Protein AF-Q1MRQ3-F1 (afdb_monomer)

Organism: Lawsonia intracellularis (strain PHE/MN1-00) (NCBI:txid363253)

Sequence (122 aa):
MKIYALMICSLFFALCLLTTPVAIANNVQCDLTGRDWEKSSTNEKLSFLYGVSSVVVIEQEIAHKEGRKPSLFVQKWIKTFKDDTWMNIQHKIDKWYKEHPTQKNKDVLWVLWYEFMAPNTK

Solvent-accessible surface area (backbone atoms only — not comparable to full-atom values): 7202 Å² total; per-residue (Å²): 115,73,66,60,56,52,53,52,52,54,55,56,58,59,62,65,71,75,68,68,75,77,76,69,78,73,71,79,82,80,73,53,21,35,59,54,54,72,70,45,52,72,67,56,54,47,49,50,53,50,52,54,50,50,53,40,53,53,46,43,52,51,19,57,78,70,76,47,80,52,54,73,64,45,56,31,49,51,72,64,42,72,89,57,50,70,66,57,54,50,51,53,52,54,51,49,47,70,75,34,72,90,51,31,79,45,34,48,67,55,47,47,40,43,69,69,50,40,57,88,73,114

Mean predicted aligned error: 10.73 Å

Secondary structure (DSSP, 8-state):
-HHHHHHHHHHHHHHGGG--------------BHHHHHHS-HHHHHHHHHHHHHHHHHHHHHHHHTTSPPPHHHHHHHHHHTT--HHHHHHHHHHHHHH-GGGTTSBHHHHIIIIII-GGG-

Radius of gyration: 24.55 Å; Cα contacts (8 Å, |Δi|>4): 68; chains: 1; bounding box: 35×81×36 Å

pLDDT: mean 86.29, std 16.91, range [53.34, 98.5]

Foldseek 3Di:
DVVVVVVVVVVVVVVVVVPPPPPPPPPPCPFCFLVNLVVDDPVVQLVVVVVVVVVLVVQCVVCVVVVHDGDLVSVQCCVQPVPHDSVRLSVVLVVVCVVVVVRRRHGSVRCCPCVGRPVPPD

Nearest PDB structures (foldseek):
  4v6x-assembly1_Ch  TM=4.244E-01  e=7.697E+00  Homo sapiens

Structure (mmCIF, N/CA/C/O backbone):
data_AF-Q1MRQ3-F1
#
_entry.id   AF-Q1MRQ3-F1
#
loop_
_atom_site.group_PDB
_atom_site.id
_atom_site.type_symbol
_atom_site.label_atom_id
_atom_site.label_alt_id
_atom_site.label_comp_id
_atom_site.label_asym_id
_atom_site.label_entity_id
_atom_site.label_seq_id
_atom_site.pdbx_PDB_ins_code
_atom_site.Cartn_x
_atom_site.Cartn_y
_atom_site.Cartn_z
_atom_site.occupancy
_atom_site.B_iso_or_equiv
_atom_site.auth_seq_id
_atom_site.auth_comp_id
_atom_site.auth_asym_id
_atom_site.auth_atom_id
_atom_site.pdbx_PDB_model_num
ATOM 1 N N . MET A 1 1 ? 2.792 7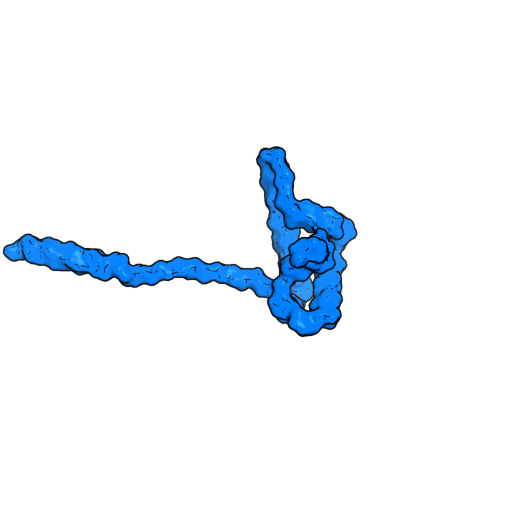1.574 -9.732 1.00 53.34 1 MET A N 1
ATOM 2 C CA . MET A 1 1 ? 3.860 70.549 -9.607 1.00 53.34 1 MET A CA 1
ATOM 3 C C . MET A 1 1 ? 3.520 69.386 -8.669 1.00 53.34 1 MET A C 1
ATOM 5 O O . MET A 1 1 ? 3.764 68.258 -9.065 1.00 53.34 1 MET A O 1
ATOM 9 N N . LYS A 1 2 ? 2.922 69.597 -7.482 1.00 53.75 2 LYS A N 1
ATOM 10 C CA . LYS A 1 2 ? 2.599 68.504 -6.530 1.00 53.75 2 LYS A CA 1
ATOM 11 C C . LYS A 1 2 ? 1.570 67.466 -7.030 1.00 53.75 2 LYS A C 1
ATOM 13 O O . LYS A 1 2 ? 1.690 66.296 -6.696 1.00 53.75 2 LYS A O 1
ATOM 18 N N . ILE A 1 3 ? 0.604 67.872 -7.859 1.00 57.66 3 ILE A N 1
ATOM 19 C CA . ILE A 1 3 ? -0.458 66.985 -8.384 1.00 57.66 3 ILE A CA 1
ATOM 20 C C . ILE A 1 3 ? 0.077 65.992 -9.431 1.00 57.66 3 ILE A C 1
ATOM 22 O O . ILE A 1 3 ? -0.292 64.823 -9.408 1.00 57.66 3 ILE A O 1
ATOM 26 N N . TYR A 1 4 ? 1.011 66.421 -10.286 1.00 55.78 4 TYR A N 1
ATOM 27 C CA . TYR A 1 4 ? 1.653 65.545 -11.274 1.00 55.78 4 TYR A CA 1
ATOM 28 C C . TYR A 1 4 ? 2.547 64.490 -10.611 1.00 55.78 4 TYR A C 1
ATOM 30 O O . TYR A 1 4 ? 2.554 63.343 -11.040 1.00 55.78 4 TYR A O 1
ATOM 38 N N . ALA A 1 5 ? 3.231 64.844 -9.518 1.00 58.22 5 ALA A N 1
ATOM 39 C CA . ALA A 1 5 ? 4.015 63.891 -8.732 1.00 58.22 5 ALA A CA 1
ATOM 40 C C . ALA A 1 5 ? 3.135 62.822 -8.052 1.00 58.22 5 ALA A C 1
ATOM 42 O O . ALA A 1 5 ? 3.508 61.652 -8.036 1.00 58.22 5 ALA A O 1
ATOM 43 N N . LEU A 1 6 ? 1.944 63.192 -7.553 1.00 55.78 6 LEU A N 1
ATOM 44 C CA . LEU A 1 6 ? 0.981 62.226 -7.006 1.00 55.78 6 LEU A CA 1
ATOM 45 C C . LEU A 1 6 ? 0.405 61.302 -8.092 1.00 55.78 6 LEU A C 1
ATOM 47 O O . LEU A 1 6 ? 0.360 60.094 -7.888 1.00 55.78 6 LEU A O 1
ATOM 51 N N . MET A 1 7 ? 0.022 61.845 -9.255 1.00 56.88 7 MET A N 1
ATOM 52 C CA . MET A 1 7 ? -0.515 61.046 -10.368 1.00 56.88 7 MET A CA 1
ATOM 53 C C . MET A 1 7 ? 0.504 60.054 -10.940 1.00 56.88 7 MET A C 1
ATOM 55 O O . MET A 1 7 ? 0.141 58.924 -11.256 1.00 56.88 7 MET A O 1
ATOM 59 N N . ILE A 1 8 ? 1.775 60.452 -11.050 1.00 60.09 8 ILE A N 1
ATOM 60 C CA . ILE A 1 8 ? 2.845 59.585 -11.565 1.00 60.09 8 ILE A CA 1
ATOM 61 C C . ILE A 1 8 ? 3.154 58.454 -10.572 1.00 60.09 8 ILE A C 1
ATOM 63 O O . ILE A 1 8 ? 3.314 57.311 -10.995 1.00 60.09 8 ILE A O 1
ATOM 67 N N . CYS A 1 9 ? 3.146 58.728 -9.260 1.00 56.56 9 CYS A N 1
ATOM 68 C CA . CYS A 1 9 ? 3.280 57.686 -8.236 1.00 56.56 9 CYS A CA 1
ATOM 69 C C . CYS A 1 9 ? 2.108 56.694 -8.251 1.00 56.56 9 CYS A C 1
ATOM 71 O O . CYS A 1 9 ? 2.331 55.492 -8.128 1.00 56.56 9 CYS A O 1
ATOM 73 N N . SER A 1 10 ? 0.871 57.165 -8.442 1.00 58.06 10 SER A N 1
ATOM 74 C CA . SER A 1 10 ? -0.309 56.294 -8.522 1.00 58.06 10 SER A CA 1
ATOM 75 C C . SER A 1 10 ? -0.329 55.427 -9.786 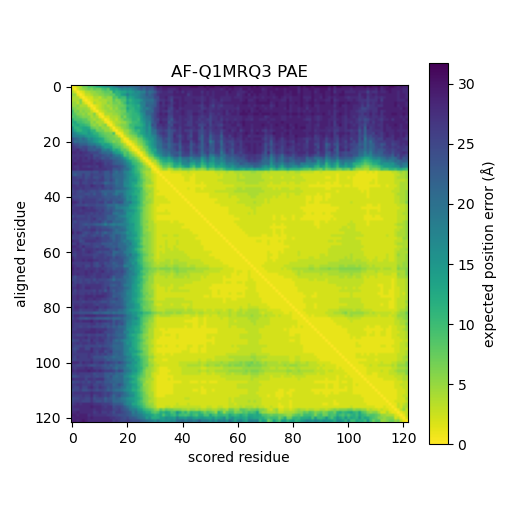1.00 58.06 10 SER A C 1
ATOM 77 O O . SER A 1 10 ? -0.732 54.268 -9.711 1.00 58.06 10 SER A O 1
ATOM 79 N N . LEU A 1 11 ? 0.155 55.939 -10.927 1.00 57.38 11 LEU A N 1
ATOM 80 C CA . LEU A 1 11 ? 0.298 55.140 -12.152 1.00 57.38 11 LEU A CA 1
ATOM 81 C C . LEU A 1 11 ? 1.407 54.082 -12.035 1.00 57.38 11 LEU A C 1
ATOM 83 O O . LEU A 1 11 ? 1.235 52.965 -12.519 1.00 57.38 11 LEU A O 1
ATOM 87 N N . PHE A 1 12 ? 2.518 54.402 -11.365 1.00 57.06 12 PHE A N 1
ATOM 88 C CA . PHE A 1 12 ? 3.600 53.441 -11.122 1.00 57.06 12 PHE A CA 1
ATOM 89 C C . PHE A 1 12 ? 3.186 52.322 -10.157 1.00 57.06 12 PHE A C 1
ATOM 91 O O . PHE A 1 12 ? 3.546 51.166 -10.365 1.00 57.06 12 PHE A O 1
ATOM 98 N N . PHE A 1 13 ? 2.388 52.639 -9.133 1.00 56.50 13 PHE A N 1
ATOM 99 C CA . PHE A 1 13 ? 1.906 51.640 -8.175 1.00 56.50 13 PHE A CA 1
ATOM 100 C C . PHE A 1 13 ? 0.893 50.665 -8.799 1.00 56.50 13 PHE A C 1
ATOM 102 O O . PHE A 1 13 ? 0.896 49.479 -8.475 1.00 56.50 13 PHE A O 1
ATOM 109 N N . ALA A 1 14 ? 0.066 51.140 -9.737 1.00 58.16 14 ALA A N 1
ATOM 110 C CA . ALA A 1 14 ? -0.901 50.308 -10.453 1.00 58.16 14 ALA A CA 1
ATOM 111 C C . ALA A 1 14 ? -0.241 49.332 -11.448 1.00 58.16 14 ALA A C 1
ATOM 113 O O . ALA A 1 14 ? -0.759 48.238 -11.667 1.00 58.16 14 ALA A O 1
ATOM 114 N N . LEU A 1 15 ? 0.919 49.687 -12.014 1.00 56.66 15 LEU A N 1
ATOM 115 C CA . LEU A 1 15 ? 1.626 48.844 -12.985 1.00 56.66 15 LEU A CA 1
ATOM 116 C C . LEU A 1 15 ? 2.388 47.673 -12.330 1.00 56.66 15 LEU A C 1
ATOM 118 O O . LEU A 1 15 ? 2.590 46.643 -12.968 1.00 56.66 15 LEU A O 1
ATOM 122 N N . CYS A 1 16 ? 2.747 47.786 -11.045 1.00 55.75 16 CYS A N 1
ATOM 123 C CA . CYS A 1 16 ? 3.391 46.705 -10.284 1.00 55.75 16 CYS A CA 1
ATOM 124 C C . CYS A 1 16 ? 2.431 45.588 -9.834 1.00 55.75 16 CYS A C 1
ATOM 126 O O . CYS A 1 16 ? 2.892 44.518 -9.446 1.00 55.75 16 CYS A O 1
ATOM 128 N N . LEU A 1 17 ? 1.111 45.801 -9.877 1.00 56.41 17 LEU A N 1
ATOM 129 C CA . LEU A 1 17 ? 0.121 44.793 -9.465 1.00 56.41 17 LEU A CA 1
ATOM 130 C C . LEU A 1 17 ? -0.260 43.809 -10.585 1.00 56.41 17 LEU A C 1
ATOM 132 O O . LEU A 1 17 ? -0.940 42.824 -10.314 1.00 56.41 17 LEU A O 1
ATOM 136 N N . LEU A 1 18 ? 0.177 44.046 -11.826 1.00 59.03 18 LEU A N 1
ATOM 137 C CA . LEU A 1 18 ? -0.156 43.206 -12.987 1.00 59.03 18 LEU A CA 1
ATOM 138 C C . LEU A 1 18 ? 0.903 42.143 -13.312 1.00 59.03 18 LEU A C 1
ATOM 140 O O . LEU A 1 18 ? 0.712 41.362 -14.241 1.00 59.03 18 LEU A O 1
ATOM 144 N N . THR A 1 19 ? 2.018 42.104 -12.579 1.00 60.56 19 THR A N 1
ATOM 145 C CA . THR A 1 19 ? 3.151 41.218 -12.885 1.00 60.56 19 THR A CA 1
ATOM 146 C C . THR A 1 19 ? 3.430 40.174 -11.816 1.00 60.56 19 THR A C 1
ATOM 148 O O . THR A 1 19 ? 4.448 39.496 -11.919 1.00 60.56 19 THR A O 1
ATOM 151 N N . THR A 1 20 ? 2.564 39.987 -10.812 1.00 61.75 20 THR A N 1
ATOM 152 C CA . THR A 1 20 ? 2.716 38.829 -9.927 1.00 61.75 20 THR A CA 1
ATOM 153 C C . THR A 1 20 ? 2.407 37.573 -10.743 1.00 61.75 20 THR A C 1
ATOM 155 O O . THR A 1 20 ? 1.254 37.372 -11.136 1.00 61.75 20 THR A O 1
ATOM 158 N N . PRO A 1 21 ? 3.394 36.705 -11.048 1.00 64.12 21 PRO A N 1
ATOM 159 C CA . PRO A 1 21 ? 3.047 35.383 -11.524 1.00 64.12 21 PRO A CA 1
ATOM 160 C C . PRO A 1 21 ? 2.191 34.765 -10.422 1.00 64.12 21 PRO A C 1
ATOM 162 O O . PRO A 1 21 ? 2.625 34.660 -9.272 1.00 64.12 21 PRO A O 1
ATOM 165 N N . VAL A 1 22 ? 0.953 34.396 -10.751 1.00 64.31 22 VAL A N 1
ATOM 166 C CA . VAL A 1 22 ? 0.208 33.457 -9.921 1.00 64.31 22 VAL A CA 1
ATOM 167 C C . VAL A 1 22 ? 1.124 32.250 -9.808 1.00 64.31 22 VAL A C 1
ATOM 169 O O . VAL A 1 22 ? 1.408 31.593 -10.809 1.00 64.31 22 VAL A O 1
ATOM 172 N N . ALA A 1 23 ? 1.649 32.004 -8.610 1.00 61.81 23 ALA A N 1
ATOM 173 C CA . ALA A 1 23 ? 2.259 30.730 -8.305 1.00 61.81 23 ALA A CA 1
ATOM 174 C C . ALA A 1 23 ? 1.134 29.706 -8.455 1.00 61.81 23 ALA A C 1
ATOM 176 O O . ALA A 1 23 ? 0.324 29.513 -7.550 1.00 61.81 23 ALA A O 1
ATOM 177 N N . ILE A 1 24 ? 1.022 29.118 -9.648 1.00 60.09 24 ILE A N 1
ATOM 178 C CA . ILE A 1 24 ? 0.253 27.902 -9.836 1.00 60.09 24 ILE A CA 1
ATOM 179 C C . ILE A 1 24 ? 0.897 26.945 -8.849 1.00 60.09 24 ILE A C 1
ATOM 181 O O . ILE A 1 24 ? 2.100 26.693 -8.934 1.00 60.09 24 ILE A O 1
ATOM 185 N N . ALA A 1 25 ? 0.132 26.504 -7.852 1.00 56.53 25 ALA A N 1
ATOM 186 C CA . ALA A 1 25 ? 0.560 25.413 -7.007 1.00 56.53 25 ALA A CA 1
ATOM 187 C C . ALA A 1 25 ? 0.869 24.257 -7.960 1.00 56.53 25 ALA A C 1
ATOM 189 O O . ALA A 1 25 ? -0.038 23.617 -8.488 1.00 56.53 25 ALA A O 1
ATOM 190 N N . ASN A 1 26 ? 2.152 24.048 -8.259 1.00 54.69 26 ASN A N 1
ATOM 191 C CA . ASN A 1 26 ? 2.600 22.816 -8.865 1.00 54.69 26 ASN A CA 1
ATOM 192 C C . ASN A 1 26 ? 2.222 21.777 -7.823 1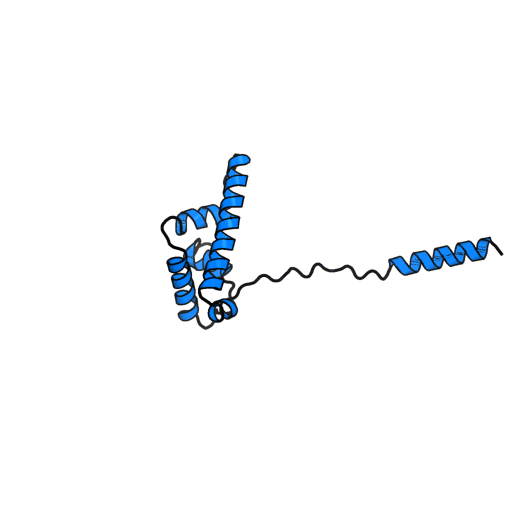.00 54.69 26 ASN A C 1
ATOM 194 O O . ASN A 1 26 ? 2.854 21.718 -6.766 1.00 54.69 26 ASN A O 1
ATOM 198 N N . ASN A 1 27 ? 1.122 21.057 -8.055 1.00 57.03 27 ASN A N 1
ATOM 199 C CA . ASN A 1 27 ? 0.763 19.923 -7.223 1.00 57.03 27 ASN A CA 1
ATOM 200 C C . ASN A 1 27 ? 2.045 19.106 -7.092 1.00 57.03 27 ASN A C 1
ATOM 202 O O . ASN A 1 27 ? 2.646 18.763 -8.112 1.00 57.03 27 ASN A O 1
ATOM 206 N N . VAL A 1 28 ? 2.521 18.889 -5.864 1.00 54.22 28 VAL A N 1
ATOM 207 C CA . VAL A 1 28 ? 3.645 17.981 -5.655 1.00 54.22 28 VAL A CA 1
ATOM 208 C C . VAL A 1 28 ? 3.160 16.654 -6.205 1.00 54.22 28 VAL A C 1
ATOM 210 O O . VAL A 1 28 ? 2.269 16.037 -5.624 1.00 54.22 28 VAL A O 1
ATOM 213 N N . GLN A 1 29 ? 3.663 16.283 -7.378 1.00 55.38 29 GLN A N 1
ATOM 214 C CA . GLN A 1 29 ? 3.287 15.043 -8.018 1.00 55.38 29 GLN A CA 1
ATOM 215 C C . GLN A 1 29 ? 3.940 13.936 -7.194 1.00 55.38 29 GLN A C 1
ATOM 217 O O . GLN A 1 29 ? 5.118 13.630 -7.349 1.00 55.38 29 GLN A O 1
ATOM 222 N N . CYS A 1 30 ? 3.192 13.440 -6.212 1.00 61.88 30 CYS A N 1
ATOM 223 C CA . CYS A 1 30 ? 3.621 12.431 -5.250 1.00 61.88 30 CYS A CA 1
ATOM 224 C C . CYS A 1 30 ? 3.254 11.032 -5.769 1.00 61.88 30 CYS A C 1
ATOM 226 O O . CYS A 1 30 ? 2.777 10.175 -5.025 1.00 61.88 30 CYS A O 1
ATOM 228 N N . ASP A 1 31 ? 3.420 10.825 -7.073 1.00 81.81 31 ASP A N 1
ATOM 229 C CA . ASP A 1 31 ? 3.067 9.576 -7.730 1.00 81.81 31 ASP A CA 1
ATOM 230 C C . ASP A 1 31 ? 4.255 8.624 -7.579 1.00 81.81 31 ASP A C 1
ATOM 232 O O . ASP A 1 31 ? 5.234 8.687 -8.320 1.00 81.81 31 ASP A O 1
ATOM 236 N N . LEU A 1 32 ? 4.203 7.758 -6.564 1.00 93.38 32 LEU A N 1
ATOM 237 C CA . LEU A 1 32 ? 5.153 6.656 -6.440 1.00 93.38 32 LEU A CA 1
ATOM 238 C C . LEU A 1 32 ? 4.773 5.591 -7.469 1.00 93.38 32 LEU A C 1
ATOM 240 O O . LEU A 1 32 ? 3.838 4.825 -7.233 1.00 93.38 32 LEU A O 1
ATOM 244 N N . THR A 1 33 ? 5.465 5.539 -8.608 1.00 96.44 33 THR A N 1
ATOM 245 C CA . THR A 1 33 ? 5.173 4.554 -9.660 1.00 96.44 33 THR A CA 1
ATOM 246 C C . THR A 1 33 ? 5.844 3.209 -9.384 1.00 96.44 33 THR A C 1
ATOM 248 O O . THR A 1 33 ? 6.746 3.088 -8.554 1.00 96.44 33 THR A O 1
ATOM 251 N N . GLY A 1 34 ? 5.476 2.182 -10.151 1.00 96.94 34 GLY A N 1
ATOM 252 C CA . GLY A 1 34 ? 6.188 0.903 -10.159 1.00 96.94 34 GLY A CA 1
ATOM 253 C C . GLY A 1 34 ? 7.671 1.003 -10.520 1.00 96.94 34 GLY A C 1
ATOM 254 O O . GLY A 1 34 ? 8.473 0.214 -10.028 1.00 96.94 34 GLY A O 1
ATOM 255 N N . ARG A 1 35 ? 8.069 1.974 -11.355 1.00 96.06 35 ARG A N 1
ATOM 256 C CA . ARG A 1 35 ? 9.491 2.191 -11.685 1.00 96.06 35 ARG A CA 1
ATOM 257 C C . ARG A 1 35 ? 10.277 2.683 -10.481 1.00 96.06 35 ARG A C 1
ATOM 259 O O . ARG A 1 35 ? 11.424 2.280 -10.306 1.00 96.06 35 ARG A O 1
ATOM 266 N N . ASP A 1 36 ? 9.674 3.569 -9.699 1.00 96.25 36 ASP A N 1
ATOM 267 C CA . ASP A 1 36 ? 10.282 4.114 -8.489 1.00 96.25 36 ASP A CA 1
ATOM 268 C C . ASP A 1 36 ? 10.324 3.032 -7.418 1.00 96.25 36 ASP A C 1
ATOM 270 O O . ASP A 1 36 ? 11.381 2.767 -6.854 1.00 96.25 36 ASP A O 1
ATOM 274 N N . TRP A 1 37 ? 9.218 2.300 -7.265 1.00 97.50 37 TRP A N 1
ATOM 275 C CA . TRP A 1 37 ? 9.111 1.145 -6.384 1.00 97.50 37 TRP A CA 1
ATOM 276 C C . TRP A 1 37 ? 10.196 0.095 -6.646 1.00 97.50 37 TRP A C 1
ATOM 278 O O . TRP A 1 37 ? 10.839 -0.367 -5.711 1.00 97.50 37 TRP A O 1
ATOM 288 N N . GLU A 1 38 ? 10.451 -0.281 -7.902 1.00 96.44 38 GLU A N 1
ATOM 289 C CA . GLU A 1 38 ? 11.507 -1.249 -8.238 1.00 96.44 38 GLU A CA 1
ATOM 290 C C . GLU A 1 38 ? 12.919 -0.760 -7.891 1.00 96.44 38 GLU A C 1
ATOM 292 O O . GLU A 1 38 ? 13.788 -1.581 -7.599 1.00 96.44 38 GLU A O 1
ATOM 297 N N . LYS A 1 39 ? 13.150 0.556 -7.917 1.00 97.19 39 LYS A N 1
ATOM 298 C CA . LYS A 1 39 ? 14.433 1.169 -7.545 1.00 97.19 39 LYS A CA 1
ATOM 299 C C . LYS A 1 39 ? 14.568 1.390 -6.039 1.00 97.19 39 LYS A C 1
ATOM 301 O O . LYS A 1 39 ? 15.689 1.530 -5.560 1.00 97.19 39 LYS A O 1
ATOM 306 N N . SER A 1 40 ? 13.456 1.433 -5.308 1.00 97.94 40 SER A N 1
ATOM 307 C CA . SER A 1 40 ? 13.443 1.609 -3.860 1.00 97.94 40 SER A CA 1
ATOM 308 C C . SER A 1 40 ? 13.988 0.385 -3.125 1.00 97.94 40 SER A C 1
ATOM 310 O O . SER A 1 40 ? 13.674 -0.768 -3.434 1.00 97.94 40 SER A O 1
ATOM 312 N N . SER A 1 41 ? 14.748 0.650 -2.072 1.00 98.44 41 SER A N 1
ATOM 313 C CA . SER A 1 41 ? 15.125 -0.325 -1.057 1.00 98.44 41 SER A CA 1
ATOM 314 C C . SER A 1 41 ? 13.903 -0.861 -0.303 1.00 98.44 41 SER A C 1
ATOM 316 O O . SER A 1 41 ? 12.835 -0.244 -0.258 1.00 98.44 41 SER A O 1
ATOM 318 N N . THR A 1 42 ? 14.070 -2.000 0.370 1.00 98.12 42 THR A N 1
ATOM 319 C CA . THR A 1 42 ? 13.026 -2.565 1.237 1.00 98.12 42 THR A CA 1
ATOM 320 C C . THR A 1 42 ? 12.572 -1.566 2.303 1.00 98.12 42 THR A C 1
ATOM 322 O O . THR A 1 42 ? 11.374 -1.415 2.523 1.00 98.12 42 THR A O 1
ATOM 325 N N . ASN A 1 43 ? 13.497 -0.832 2.927 1.00 98.12 43 ASN A N 1
ATOM 326 C CA . ASN A 1 43 ? 13.152 0.136 3.971 1.00 98.12 43 ASN A CA 1
ATOM 327 C C . ASN A 1 43 ? 12.322 1.308 3.434 1.00 98.12 43 ASN A C 1
ATOM 329 O O . ASN A 1 43 ? 11.389 1.740 4.106 1.00 98.12 43 ASN A O 1
ATOM 333 N N . GLU A 1 44 ? 12.607 1.799 2.228 1.00 98.19 44 GLU A N 1
ATOM 334 C CA . GLU A 1 44 ? 11.814 2.861 1.589 1.00 98.19 44 GLU A CA 1
ATOM 335 C C . GLU A 1 44 ? 10.395 2.376 1.262 1.00 98.19 44 GLU A C 1
ATOM 337 O O . GLU A 1 44 ? 9.420 3.053 1.592 1.00 98.19 44 GLU A O 1
ATOM 342 N N . LYS A 1 45 ? 10.261 1.158 0.720 1.00 98.25 45 LYS A N 1
ATOM 343 C CA . LYS A 1 45 ? 8.956 0.524 0.457 1.00 98.25 45 LYS A CA 1
ATOM 344 C C . LYS A 1 45 ? 8.130 0.352 1.733 1.00 98.25 45 LYS A C 1
ATOM 346 O O . LYS A 1 45 ? 6.943 0.672 1.760 1.00 98.25 45 LYS A O 1
ATOM 351 N N . LEU A 1 46 ? 8.754 -0.138 2.805 1.00 98.25 46 LEU A N 1
ATOM 352 C CA . LEU A 1 46 ? 8.096 -0.303 4.102 1.00 98.25 46 LEU A CA 1
ATOM 353 C C . LEU A 1 46 ? 7.725 1.048 4.726 1.00 98.25 46 LEU A C 1
ATOM 355 O O . LEU A 1 46 ? 6.647 1.171 5.302 1.00 98.25 46 LEU A O 1
ATOM 359 N N . SER A 1 47 ? 8.570 2.069 4.569 1.00 97.56 47 SER A N 1
ATOM 360 C CA . SER A 1 47 ? 8.292 3.428 5.055 1.00 97.56 47 SER A CA 1
ATOM 361 C C . SER A 1 47 ? 7.088 4.043 4.349 1.00 97.56 47 SER A C 1
ATOM 363 O O . SER A 1 47 ? 6.238 4.648 4.999 1.00 97.56 47 SER A O 1
ATOM 365 N N . PHE A 1 48 ? 6.961 3.830 3.037 1.00 96.62 48 PHE A N 1
ATOM 366 C CA . PHE A 1 48 ? 5.770 4.217 2.289 1.00 96.62 48 PHE A CA 1
ATOM 367 C C . PHE A 1 48 ? 4.507 3.541 2.845 1.00 96.62 48 PHE A C 1
ATOM 369 O O . PHE A 1 48 ? 3.536 4.226 3.161 1.00 96.62 48 PHE A O 1
ATOM 376 N N . LEU A 1 49 ? 4.527 2.215 3.041 1.00 97.31 49 LEU A N 1
ATOM 377 C CA . LEU A 1 49 ? 3.384 1.476 3.598 1.00 97.31 49 LEU A CA 1
ATOM 378 C C . LEU A 1 49 ? 3.022 1.944 5.014 1.00 97.31 49 LEU A C 1
ATOM 380 O O . LEU A 1 49 ? 1.842 2.093 5.334 1.00 97.31 49 LEU A O 1
ATOM 384 N N . TYR A 1 50 ? 4.026 2.232 5.841 1.00 96.31 50 TYR A N 1
ATOM 385 C CA . TYR A 1 50 ? 3.830 2.799 7.171 1.00 96.31 50 TYR A CA 1
ATOM 386 C C . TYR A 1 50 ? 3.200 4.200 7.113 1.00 96.31 50 TYR A C 1
ATOM 388 O O . TYR A 1 50 ? 2.282 4.502 7.879 1.00 96.31 50 TYR A O 1
ATOM 396 N N . GLY A 1 51 ? 3.634 5.042 6.172 1.00 95.62 51 GLY A N 1
ATOM 397 C CA . GLY A 1 51 ? 3.029 6.348 5.908 1.00 95.62 51 GLY A CA 1
ATOM 398 C C . GLY A 1 51 ? 1.553 6.236 5.523 1.00 95.62 51 GLY A C 1
ATOM 399 O O . GLY A 1 51 ? 0.711 6.897 6.132 1.00 95.62 51 GLY A O 1
ATOM 400 N N . VAL A 1 52 ? 1.214 5.334 4.592 1.00 95.25 52 VAL A N 1
ATOM 401 C CA . VAL A 1 52 ? -0.185 5.071 4.2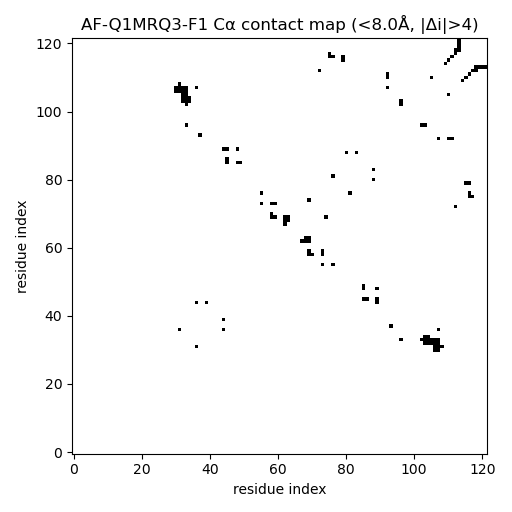08 1.00 95.25 52 VAL A CA 1
ATOM 402 C C . VAL A 1 52 ? -0.998 4.592 5.413 1.00 95.25 52 VAL A C 1
ATOM 404 O O . VAL A 1 52 ? -2.079 5.120 5.675 1.00 95.25 52 VAL A O 1
ATOM 407 N N . SER A 1 53 ? -0.462 3.657 6.203 1.00 95.56 53 SER A N 1
ATOM 408 C CA . SER A 1 53 ? -1.127 3.176 7.419 1.00 95.56 53 SER A CA 1
ATOM 409 C C . SER A 1 53 ? -1.355 4.285 8.446 1.00 95.56 53 SER A C 1
ATOM 411 O O . SER A 1 53 ? -2.376 4.286 9.130 1.00 95.56 53 SER A O 1
ATOM 413 N N . SER A 1 54 ? -0.424 5.232 8.567 1.00 96.94 54 SER A N 1
ATOM 41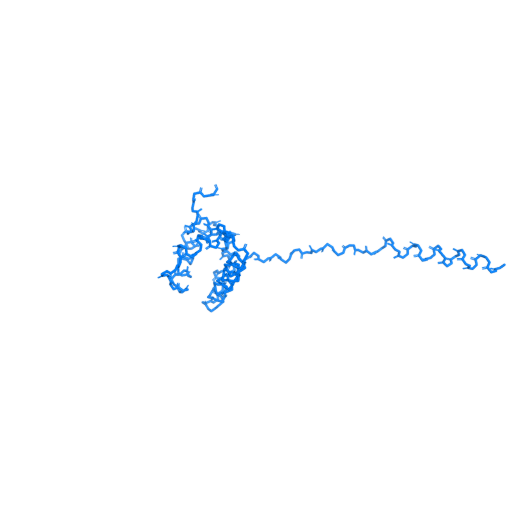4 C CA . SER A 1 54 ? -0.550 6.347 9.508 1.00 96.94 54 SER A CA 1
ATOM 415 C C . SER A 1 54 ? -1.731 7.246 9.134 1.00 96.94 54 SER A C 1
ATOM 417 O O . SER A 1 54 ? -2.528 7.608 9.997 1.00 96.94 54 SER A O 1
ATOM 419 N N . VAL A 1 55 ? -1.904 7.539 7.839 1.00 96.25 55 VAL A N 1
ATOM 420 C CA . VAL A 1 55 ? -3.062 8.297 7.332 1.00 96.25 55 VAL A CA 1
ATOM 421 C C . VAL A 1 55 ? -4.366 7.534 7.568 1.00 96.25 55 VAL A C 1
ATOM 423 O O . VAL A 1 55 ? -5.348 8.134 8.000 1.00 96.25 55 VAL A O 1
ATOM 426 N N . VAL A 1 56 ? -4.371 6.214 7.354 1.00 97.19 56 VAL A N 1
ATOM 427 C CA . VAL A 1 56 ? -5.544 5.360 7.611 1.00 97.19 56 VAL A CA 1
ATOM 428 C 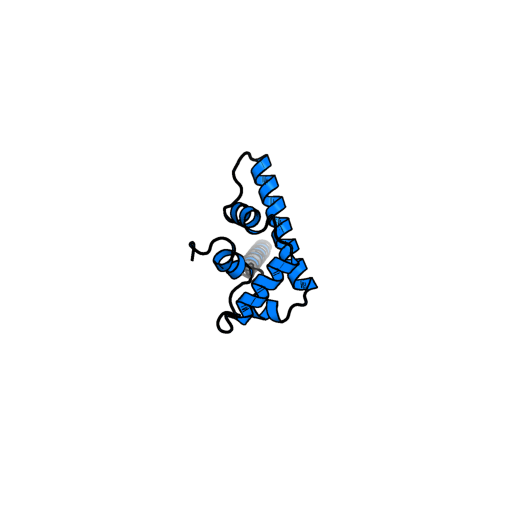C . VAL A 1 56 ? -5.997 5.451 9.068 1.00 97.19 56 VAL A C 1
ATOM 430 O O . VAL A 1 56 ? -7.184 5.645 9.324 1.00 97.19 56 VAL A O 1
ATOM 433 N N . VAL A 1 57 ? -5.063 5.345 10.019 1.00 97.38 57 VAL A N 1
ATOM 434 C CA . VAL A 1 57 ? -5.372 5.440 11.454 1.00 97.38 57 VAL A CA 1
ATOM 435 C C . VAL A 1 57 ? -5.899 6.830 11.806 1.00 97.38 57 VAL A C 1
ATOM 437 O O . VAL A 1 57 ? -6.921 6.940 12.479 1.00 97.38 57 VAL A O 1
ATOM 440 N N . ILE A 1 58 ? -5.256 7.894 11.312 1.00 98.38 58 ILE A N 1
ATOM 441 C CA . ILE A 1 58 ? -5.709 9.274 11.542 1.00 98.38 58 ILE A CA 1
ATOM 442 C C . ILE A 1 58 ? -7.144 9.462 11.040 1.00 98.38 58 ILE A C 1
ATOM 444 O O . ILE A 1 58 ? -7.993 9.976 11.766 1.00 98.38 58 ILE A O 1
ATOM 448 N N . GLU A 1 59 ? -7.435 9.033 9.812 1.00 98.25 59 GLU A N 1
ATOM 449 C CA . GLU A 1 59 ? -8.764 9.198 9.228 1.00 98.25 59 GLU A CA 1
ATOM 450 C C . GLU A 1 59 ? -9.822 8.364 9.969 1.00 98.25 59 GLU A C 1
ATOM 452 O O . GLU A 1 59 ? -10.942 8.835 10.185 1.00 98.25 59 GLU A O 1
ATOM 457 N N . GLN A 1 60 ? -9.468 7.152 10.410 1.00 98.00 60 GLN A N 1
ATOM 458 C CA . GLN A 1 60 ? -10.353 6.318 11.216 1.00 98.00 60 GLN A CA 1
ATOM 459 C C . GLN A 1 60 ? -10.710 6.984 12.549 1.00 98.00 60 GLN A C 1
ATOM 461 O O . GLN A 1 60 ? -11.886 7.011 12.917 1.00 98.00 60 GLN A O 1
ATOM 466 N N . GLU A 1 61 ? -9.728 7.560 13.243 1.00 98.25 61 GLU A N 1
ATOM 467 C CA . GLU A 1 61 ? -9.954 8.271 14.503 1.00 98.25 61 GLU A CA 1
ATOM 468 C C . GLU A 1 61 ? -10.798 9.536 14.315 1.00 98.25 61 GLU A C 1
ATOM 470 O O . GLU A 1 61 ? -11.677 9.823 15.130 1.00 98.25 61 GLU A O 1
ATOM 475 N N . ILE A 1 62 ? -10.587 10.281 13.224 1.00 98.50 62 ILE A N 1
ATOM 476 C CA . ILE A 1 62 ? -11.434 11.431 12.877 1.00 98.50 62 ILE A CA 1
ATOM 477 C C . ILE A 1 62 ? -12.878 10.971 12.646 1.00 98.50 62 ILE A C 1
ATOM 479 O O . ILE A 1 62 ? -13.800 11.526 13.239 1.00 98.50 62 ILE A O 1
ATOM 483 N N . ALA A 1 63 ? -13.086 9.932 11.832 1.00 98.31 63 ALA A N 1
ATOM 484 C CA . ALA A 1 63 ? -14.422 9.417 11.541 1.00 98.31 63 ALA A CA 1
ATOM 485 C C . ALA A 1 63 ? -15.145 8.930 12.807 1.00 98.31 63 ALA A C 1
ATOM 487 O O . ALA A 1 63 ? -16.329 9.217 12.988 1.00 98.31 63 ALA A O 1
ATOM 488 N N . HIS A 1 64 ? -14.419 8.252 13.702 1.00 98.00 64 HIS A N 1
ATOM 489 C CA . HIS A 1 64 ? -14.933 7.811 14.995 1.00 98.00 64 HIS A CA 1
ATOM 490 C C . HIS A 1 64 ? -15.378 8.993 15.869 1.00 98.00 64 HIS A C 1
ATOM 492 O O . HIS A 1 64 ? -16.507 8.990 16.359 1.00 98.00 64 HIS A O 1
ATOM 498 N N . LYS A 1 65 ? -14.544 10.035 16.005 1.00 98.38 65 LYS A N 1
ATOM 499 C CA . LYS A 1 65 ? -14.880 11.255 16.765 1.00 98.38 65 LYS A CA 1
ATOM 500 C C . LYS A 1 65 ? -16.091 11.997 16.204 1.00 98.38 65 LYS A C 1
ATOM 502 O O . LYS A 1 65 ? -16.871 12.559 16.964 1.00 98.38 65 LYS A O 1
ATOM 507 N N . GLU A 1 66 ? -16.248 11.994 14.886 1.00 98.25 66 GLU A N 1
ATOM 508 C CA . GLU A 1 66 ? -17.360 12.645 14.187 1.00 98.25 66 GLU A CA 1
ATOM 509 C C . GLU A 1 66 ? -18.630 11.777 14.125 1.00 98.25 66 GLU A C 1
ATOM 511 O O . GLU A 1 66 ? -19.644 12.211 13.581 1.00 98.25 66 GLU A O 1
ATOM 516 N N . GLY A 1 67 ? -18.603 10.547 14.653 1.00 97.94 67 GLY A N 1
ATOM 517 C CA . GLY A 1 67 ? -19.753 9.638 14.630 1.00 97.94 67 GLY A CA 1
ATOM 518 C C . GLY A 1 67 ? -20.154 9.177 13.224 1.00 97.94 67 GLY A C 1
ATOM 519 O O . GLY A 1 67 ? -21.303 8.794 13.002 1.00 97.94 67 GLY A O 1
ATOM 520 N N . ARG A 1 68 ? -19.226 9.207 12.258 1.00 98.00 68 ARG A N 1
ATOM 521 C CA . ARG A 1 68 ? -19.460 8.783 10.869 1.00 98.00 68 ARG A CA 1
ATOM 522 C C . ARG A 1 68 ? -18.618 7.570 10.492 1.00 98.00 68 ARG A C 1
ATOM 524 O O . ARG A 1 68 ? -17.675 7.184 11.174 1.00 98.00 68 ARG A O 1
ATOM 531 N N . LYS A 1 69 ? -18.942 6.969 9.347 1.00 97.25 69 LYS A N 1
ATOM 532 C CA . LYS A 1 69 ? -18.105 5.915 8.763 1.00 97.25 69 LYS A CA 1
ATOM 533 C C . LYS A 1 69 ? -16.833 6.527 8.148 1.00 97.25 69 LYS A C 1
ATOM 535 O O . LYS A 1 69 ? -16.916 7.613 7.562 1.00 97.25 69 LYS A O 1
ATOM 540 N N . PRO A 1 70 ? -15.678 5.845 8.246 1.00 97.62 70 PRO A N 1
ATOM 541 C CA . PRO A 1 70 ? -14.474 6.265 7.537 1.00 97.62 70 PRO A CA 1
ATOM 542 C C . PRO A 1 70 ? -14.635 6.061 6.024 1.00 97.62 70 PRO A C 1
ATOM 544 O O . PRO A 1 70 ? -15.583 5.407 5.573 1.00 97.62 70 PRO A O 1
ATOM 547 N N . SER A 1 71 ? -13.725 6.617 5.227 1.00 96.81 71 SER A N 1
ATOM 548 C CA . SER A 1 71 ? -13.736 6.493 3.770 1.00 96.81 71 SER A CA 1
ATOM 549 C C . SER A 1 71 ? -13.740 5.033 3.321 1.00 96.81 71 SER A C 1
ATOM 551 O O . SER A 1 71 ? -13.335 4.115 4.044 1.00 96.81 71 SER A O 1
ATOM 553 N N . LEU A 1 72 ? -14.196 4.794 2.087 1.00 95.75 72 LEU A N 1
ATOM 554 C CA . LEU A 1 72 ? -14.154 3.450 1.514 1.00 95.75 72 LEU A CA 1
ATOM 555 C C . LEU A 1 72 ? -12.713 2.922 1.446 1.00 95.75 72 LEU A C 1
ATOM 557 O O . LEU A 1 72 ? -12.505 1.727 1.642 1.00 95.75 72 LEU A O 1
ATOM 561 N N . PHE A 1 73 ? -11.735 3.809 1.238 1.00 95.12 73 PHE A N 1
ATOM 562 C CA . PHE A 1 73 ? -10.317 3.468 1.278 1.00 95.12 73 PHE A CA 1
ATOM 563 C C . PHE A 1 73 ? -9.921 2.854 2.620 1.00 95.12 73 PHE A C 1
ATOM 565 O O . PHE A 1 73 ? -9.485 1.707 2.655 1.00 95.12 73 PHE A O 1
ATOM 572 N N . VAL A 1 74 ? -10.168 3.558 3.727 1.00 97.00 74 VAL A N 1
ATOM 573 C CA . VAL A 1 74 ? -9.870 3.077 5.086 1.00 97.00 74 VAL A CA 1
ATOM 574 C C . VAL A 1 74 ? -10.591 1.769 5.394 1.00 97.00 74 VAL A C 1
ATOM 576 O O . VAL A 1 74 ? -9.975 0.812 5.864 1.00 97.00 74 VAL A O 1
ATOM 579 N N . GLN A 1 75 ? -11.886 1.686 5.074 1.00 97.00 75 GLN A N 1
ATOM 580 C CA . GLN A 1 75 ? -12.670 0.470 5.302 1.00 97.00 75 GLN A CA 1
ATOM 581 C C . GLN A 1 75 ? -12.071 -0.739 4.572 1.00 97.00 75 GLN A C 1
ATOM 583 O O . GLN A 1 75 ? -11.982 -1.832 5.137 1.00 97.00 75 GLN A O 1
ATOM 588 N N . LYS A 1 76 ? -11.658 -0.559 3.312 1.00 97.12 76 LYS A N 1
ATOM 589 C CA . LYS A 1 76 ? -11.055 -1.625 2.508 1.00 97.12 76 LYS A CA 1
ATOM 590 C C . LYS A 1 76 ? -9.635 -1.947 2.953 1.00 97.12 76 LYS A C 1
ATOM 592 O O . LYS A 1 76 ? -9.316 -3.131 3.016 1.00 97.12 76 LYS A O 1
ATOM 597 N N . TRP A 1 77 ? -8.831 -0.950 3.312 1.00 96.75 77 TRP A N 1
ATOM 598 C CA . TRP A 1 77 ? -7.482 -1.140 3.842 1.00 96.75 77 TRP A CA 1
ATOM 599 C C . TRP A 1 77 ? -7.500 -2.044 5.072 1.00 96.75 77 TRP A C 1
ATOM 601 O O . TRP A 1 77 ? -6.882 -3.106 5.066 1.00 96.75 77 TRP A O 1
ATOM 611 N N . ILE A 1 78 ? -8.292 -1.682 6.087 1.00 95.19 78 ILE A N 1
ATOM 612 C CA . ILE A 1 78 ? -8.409 -2.453 7.331 1.00 95.19 78 ILE A CA 1
ATOM 613 C C . ILE A 1 78 ? -8.919 -3.860 7.033 1.00 95.19 78 ILE A C 1
ATOM 615 O O . ILE A 1 78 ? -8.341 -4.841 7.488 1.00 95.19 78 ILE A O 1
ATOM 619 N N . LYS A 1 79 ? -9.982 -3.981 6.229 1.00 96.06 79 LYS A N 1
ATOM 620 C CA . LYS A 1 79 ? -10.552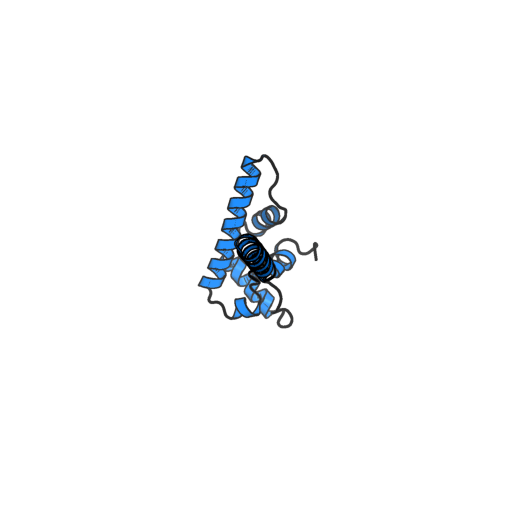 -5.288 5.887 1.00 96.06 79 LYS A CA 1
ATOM 621 C C . LYS A 1 79 ? -9.544 -6.201 5.181 1.00 96.06 79 LYS A C 1
ATOM 623 O O . LYS A 1 79 ? -9.573 -7.405 5.417 1.00 96.06 79 LYS A O 1
ATOM 628 N N . THR A 1 80 ? -8.711 -5.641 4.308 1.00 95.88 80 THR A N 1
ATOM 629 C CA . THR A 1 80 ? -7.786 -6.403 3.456 1.00 95.88 80 THR A CA 1
ATOM 630 C C . THR A 1 80 ? -6.503 -6.766 4.195 1.00 95.88 80 THR A C 1
ATOM 632 O O . THR A 1 80 ? -6.018 -7.880 4.041 1.00 95.88 80 THR A O 1
ATOM 635 N N . PHE A 1 81 ? -5.969 -5.850 5.008 1.00 95.62 81 PHE A N 1
ATOM 636 C CA . PHE A 1 81 ? -4.606 -5.947 5.534 1.00 95.62 81 PHE A CA 1
ATOM 637 C C . PHE A 1 81 ? -4.502 -6.133 7.054 1.00 95.62 81 PHE A C 1
ATOM 639 O O . PHE A 1 81 ? -3.388 -6.254 7.551 1.00 95.62 81 PHE A O 1
ATOM 646 N N . LYS A 1 82 ? -5.613 -6.195 7.808 1.00 93.12 82 LYS A N 1
ATOM 647 C CA . LYS A 1 82 ? -5.585 -6.340 9.284 1.00 93.12 82 LYS A CA 1
ATOM 648 C C . LYS A 1 82 ? -4.751 -7.514 9.815 1.00 93.12 82 LYS A C 1
ATOM 650 O O . LYS A 1 82 ? -4.239 -7.424 10.923 1.00 93.12 82 LYS A O 1
ATOM 655 N N . ASP A 1 83 ? -4.633 -8.586 9.035 1.00 95.06 83 ASP A N 1
ATOM 656 C CA . ASP A 1 83 ? -3.928 -9.815 9.416 1.00 95.06 83 ASP A CA 1
ATOM 657 C C . ASP A 1 83 ? -2.604 -9.990 8.637 1.00 95.06 83 ASP A C 1
ATOM 659 O O . ASP A 1 83 ? -1.939 -11.019 8.752 1.00 95.06 83 ASP A O 1
ATOM 663 N N . ASP A 1 84 ? -2.223 -9.004 7.816 1.00 95.44 84 ASP A N 1
ATOM 664 C CA . ASP A 1 84 ? -0.998 -9.020 7.017 1.00 95.44 84 ASP A CA 1
ATOM 665 C C . ASP A 1 84 ? 0.136 -8.262 7.721 1.00 95.44 84 ASP A C 1
ATOM 667 O O . ASP A 1 84 ? -0.072 -7.331 8.497 1.00 95.44 84 ASP A O 1
ATOM 671 N N . THR A 1 85 ? 1.376 -8.621 7.389 1.00 96.50 85 THR A N 1
ATOM 672 C CA . THR A 1 85 ? 2.556 -7.834 7.764 1.00 96.50 85 THR A CA 1
ATOM 673 C C . THR A 1 85 ? 2.916 -6.852 6.652 1.00 96.50 85 THR A C 1
ATOM 675 O O . THR A 1 85 ? 2.667 -7.115 5.472 1.00 96.50 85 THR A O 1
ATOM 678 N N . TRP A 1 86 ? 3.596 -5.753 6.994 1.00 96.56 86 TRP A N 1
ATOM 679 C CA . TRP A 1 86 ? 4.116 -4.814 5.990 1.00 96.56 86 TRP A CA 1
ATOM 680 C C . TRP A 1 86 ? 5.004 -5.500 4.951 1.00 96.56 86 TRP A C 1
ATOM 682 O O . TRP A 1 86 ? 4.909 -5.199 3.764 1.00 96.56 86 TRP A O 1
ATOM 692 N N . MET A 1 87 ? 5.805 -6.477 5.385 1.00 97.62 87 MET A N 1
ATOM 693 C CA . MET A 1 87 ? 6.648 -7.276 4.498 1.00 97.62 87 MET A CA 1
ATOM 694 C C . MET A 1 87 ? 5.818 -8.106 3.507 1.00 97.62 87 MET A C 1
ATOM 696 O O . MET A 1 87 ? 6.129 -8.147 2.321 1.00 97.62 87 MET A O 1
ATOM 700 N N . ASN A 1 88 ? 4.720 -8.724 3.956 1.00 97.94 88 ASN A N 1
ATOM 701 C CA . ASN A 1 88 ? 3.837 -9.480 3.066 1.00 97.94 88 ASN A CA 1
ATOM 702 C C . ASN A 1 88 ? 3.154 -8.577 2.033 1.00 97.94 88 ASN A C 1
ATOM 704 O O . ASN A 1 88 ? 3.072 -8.946 0.862 1.00 97.94 88 ASN A O 1
ATOM 708 N N . ILE A 1 89 ? 2.690 -7.394 2.440 1.00 97.56 89 ILE A N 1
ATOM 709 C CA . ILE A 1 89 ? 2.081 -6.415 1.525 1.00 97.56 89 ILE A CA 1
ATOM 710 C C . ILE A 1 89 ? 3.116 -5.948 0.496 1.00 97.56 89 ILE A C 1
ATOM 712 O O . ILE A 1 89 ? 2.843 -5.951 -0.704 1.00 97.56 89 ILE A O 1
ATOM 716 N N . GLN A 1 90 ? 4.330 -5.633 0.948 1.00 98.25 90 GLN A N 1
ATOM 717 C CA . GLN A 1 90 ? 5.454 -5.268 0.090 1.00 98.25 90 GLN A CA 1
ATOM 718 C C . GLN A 1 90 ? 5.751 -6.364 -0.947 1.00 98.25 90 G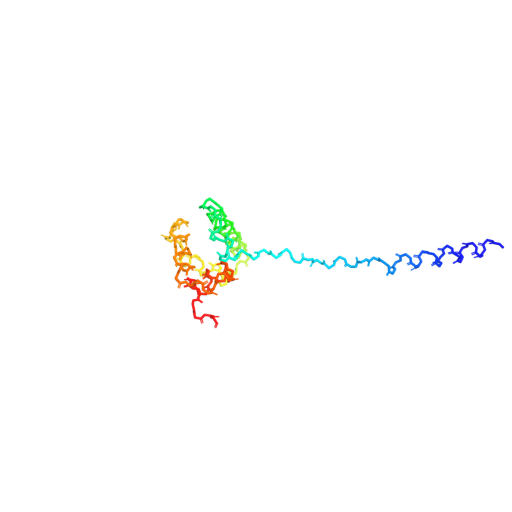LN A C 1
ATOM 720 O O . GLN A 1 90 ? 5.832 -6.064 -2.139 1.00 98.25 90 GLN A O 1
ATOM 725 N N . HIS A 1 91 ? 5.833 -7.632 -0.531 1.00 98.25 91 HIS A N 1
ATOM 726 C CA . HIS A 1 91 ? 6.054 -8.760 -1.440 1.00 98.25 91 HIS A CA 1
ATOM 727 C C . HIS A 1 91 ? 4.922 -8.949 -2.459 1.00 98.25 91 HIS A C 1
ATOM 729 O O . HIS A 1 91 ? 5.190 -9.286 -3.613 1.00 98.25 91 HIS A O 1
ATOM 735 N N . LYS A 1 92 ? 3.660 -8.722 -2.066 1.00 97.69 92 LYS A N 1
ATOM 736 C CA . LYS A 1 92 ? 2.516 -8.766 -2.993 1.00 97.69 92 LYS A CA 1
ATOM 737 C C . LYS A 1 92 ? 2.663 -7.709 -4.094 1.00 97.69 92 LYS A C 1
ATOM 739 O O . LYS A 1 92 ? 2.471 -8.034 -5.264 1.00 97.69 92 LYS A O 1
ATOM 744 N N . ILE A 1 93 ? 3.064 -6.487 -3.740 1.00 97.88 93 ILE A N 1
ATOM 745 C CA . ILE A 1 93 ? 3.289 -5.393 -4.701 1.00 97.88 93 ILE A CA 1
ATOM 746 C C . ILE A 1 93 ? 4.488 -5.698 -5.615 1.00 97.88 93 ILE A C 1
ATOM 748 O O . ILE A 1 93 ? 4.371 -5.563 -6.833 1.00 97.88 93 ILE A O 1
ATOM 752 N N . ASP A 1 94 ? 5.612 -6.172 -5.061 1.00 98.25 94 ASP A N 1
ATOM 753 C CA . ASP A 1 94 ? 6.787 -6.590 -5.848 1.00 98.25 94 ASP A CA 1
ATOM 754 C C . ASP A 1 94 ? 6.419 -7.649 -6.888 1.00 98.25 94 ASP A C 1
ATOM 756 O O . ASP A 1 94 ? 6.763 -7.532 -8.067 1.00 98.25 94 ASP A O 1
ATOM 760 N N . LYS A 1 95 ? 5.692 -8.683 -6.450 1.00 98.19 95 LYS A N 1
ATOM 761 C CA . LYS A 1 95 ? 5.230 -9.757 -7.325 1.00 98.19 95 LYS A CA 1
ATOM 762 C C . LYS A 1 95 ? 4.341 -9.208 -8.440 1.00 98.19 95 LYS A C 1
ATOM 764 O O . LYS A 1 95 ? 4.543 -9.566 -9.597 1.00 98.19 95 LYS A O 1
ATOM 769 N N . TRP A 1 96 ? 3.418 -8.304 -8.115 1.00 98.06 96 TRP A N 1
ATOM 770 C CA . TRP A 1 96 ? 2.508 -7.731 -9.099 1.00 98.06 96 TRP A CA 1
ATOM 771 C C . TRP A 1 96 ? 3.244 -6.945 -10.191 1.00 98.06 96 TRP A C 1
ATOM 773 O O . TRP A 1 96 ? 3.000 -7.194 -11.370 1.00 98.06 96 TRP A O 1
ATOM 783 N N . TYR A 1 97 ? 4.190 -6.062 -9.849 1.00 97.88 97 TYR A N 1
ATOM 784 C CA . TYR A 1 97 ? 4.951 -5.326 -10.873 1.00 97.88 97 TYR A CA 1
ATOM 785 C C . TYR A 1 97 ? 5.863 -6.235 -11.704 1.00 97.88 97 TYR A C 1
ATOM 787 O O . TYR A 1 97 ? 6.015 -6.011 -12.908 1.00 97.88 97 TYR A O 1
ATOM 795 N N . LYS A 1 98 ? 6.412 -7.299 -11.100 1.00 97.12 98 LYS A N 1
ATOM 796 C CA . LYS A 1 98 ? 7.184 -8.321 -11.821 1.00 97.12 98 LYS A CA 1
ATOM 797 C C . LYS A 1 98 ? 6.332 -9.063 -12.856 1.00 97.12 98 LYS A C 1
ATOM 799 O O . LYS A 1 98 ? 6.816 -9.348 -13.948 1.00 97.12 98 LYS A O 1
ATOM 804 N N . GLU A 1 99 ? 5.080 -9.365 -12.521 1.00 97.69 99 GLU A N 1
ATOM 805 C CA . GLU A 1 99 ? 4.125 -10.047 -13.406 1.00 97.69 99 GLU A CA 1
ATOM 806 C C . GLU A 1 99 ? 3.508 -9.107 -14.460 1.00 97.69 99 GLU A C 1
ATOM 808 O O . GLU A 1 99 ? 3.043 -9.572 -15.499 1.00 97.69 99 GLU A O 1
ATOM 813 N N . HIS A 1 100 ? 3.571 -7.785 -14.252 1.00 97.44 100 HIS A N 1
ATOM 814 C CA . HIS A 1 100 ? 3.000 -6.771 -15.146 1.00 97.44 100 HIS A CA 1
ATOM 815 C C . HIS A 1 100 ? 4.053 -5.758 -15.646 1.00 97.44 100 HIS A C 1
ATOM 817 O O . HIS A 1 100 ? 3.928 -4.551 -15.405 1.00 97.44 100 HIS A O 1
ATOM 823 N N . PRO A 1 101 ? 5.078 -6.191 -16.409 1.00 95.81 101 PRO A N 1
ATOM 824 C CA . PRO A 1 101 ? 6.205 -5.335 -16.795 1.00 95.81 101 PRO A CA 1
ATOM 825 C C . PRO A 1 101 ? 5.817 -4.139 -17.681 1.00 95.81 101 PRO A C 1
ATOM 827 O O . PRO A 1 101 ? 6.525 -3.133 -17.698 1.00 95.81 101 PRO A O 1
ATOM 830 N N . THR A 1 102 ? 4.688 -4.209 -18.392 1.00 96.88 102 THR A N 1
ATOM 831 C CA . THR A 1 102 ? 4.154 -3.101 -19.204 1.00 96.88 102 THR A CA 1
ATOM 832 C C . THR A 1 102 ? 3.445 -2.029 -18.371 1.00 96.88 102 THR A C 1
ATOM 834 O O . THR A 1 102 ? 3.181 -0.939 -18.873 1.00 96.88 102 THR A O 1
ATOM 837 N N . GLN A 1 103 ? 3.164 -2.299 -17.091 1.00 95.62 103 GLN A N 1
ATOM 838 C CA . GLN A 1 103 ? 2.365 -1.439 -16.213 1.00 95.62 103 GLN A CA 1
ATOM 839 C C . GLN A 1 103 ? 3.192 -0.726 -15.134 1.00 95.62 103 GLN A C 1
ATOM 841 O O . GLN A 1 103 ? 2.629 -0.153 -14.207 1.00 95.62 103 GLN A O 1
ATOM 846 N N . LYS A 1 104 ? 4.523 -0.685 -15.260 1.00 94.19 104 LYS A N 1
ATOM 847 C CA . LYS A 1 104 ? 5.411 -0.035 -14.273 1.00 94.19 104 LYS A CA 1
ATOM 848 C C . LYS A 1 104 ? 5.169 1.467 -14.084 1.00 94.19 104 LYS A C 1
ATOM 850 O O . LYS A 1 104 ? 5.609 2.024 -13.091 1.00 94.19 104 LYS A O 1
ATOM 855 N N . ASN A 1 105 ? 4.480 2.118 -15.021 1.00 94.75 105 ASN A N 1
ATOM 856 C CA . ASN A 1 105 ? 4.040 3.511 -14.885 1.00 94.75 105 ASN A CA 1
ATOM 857 C C . ASN A 1 105 ? 2.873 3.701 -13.916 1.00 94.75 105 ASN A C 1
ATOM 859 O O . ASN A 1 105 ? 2.566 4.836 -13.589 1.00 94.75 105 ASN A O 1
ATOM 863 N N . LYS A 1 106 ? 2.178 2.630 -13.523 1.00 95.06 106 LYS A N 1
ATOM 864 C CA . LYS A 1 106 ? 1.040 2.754 -12.619 1.00 95.06 106 LYS A CA 1
ATOM 865 C C . LYS A 1 106 ? 1.508 3.054 -11.207 1.00 95.06 106 LYS A C 1
ATOM 867 O O . LYS A 1 106 ? 2.486 2.456 -10.748 1.00 95.06 106 LYS A O 1
ATOM 872 N N . ASP A 1 107 ? 0.755 3.907 -10.529 1.00 95.81 107 ASP A N 1
ATOM 873 C CA . ASP A 1 107 ? 1.021 4.309 -9.152 1.00 95.81 107 ASP A CA 1
ATOM 874 C C . ASP A 1 107 ? 0.841 3.135 -8.193 1.00 95.81 107 ASP A C 1
ATOM 876 O O . ASP A 1 107 ? -0.076 2.322 -8.328 1.00 95.81 107 ASP A O 1
ATOM 880 N N . VAL A 1 108 ? 1.682 3.072 -7.168 1.00 96.44 108 VAL A N 1
ATOM 881 C CA . VAL A 1 108 ? 1.628 2.024 -6.148 1.00 96.44 108 VAL A CA 1
ATOM 882 C C . VAL A 1 108 ? 0.302 2.079 -5.389 1.00 96.44 108 VAL A C 1
ATOM 884 O O . VAL A 1 108 ? -0.277 1.031 -5.111 1.00 96.44 108 VAL A O 1
ATOM 887 N N . LEU A 1 109 ? -0.235 3.276 -5.107 1.00 94.56 109 LEU A N 1
ATOM 888 C CA . LEU A 1 109 ? -1.574 3.416 -4.516 1.00 94.56 109 LEU A CA 1
ATOM 889 C C . LEU A 1 109 ? -2.680 2.926 -5.454 1.00 94.56 109 LEU A C 1
ATOM 891 O O . LEU A 1 109 ? -3.643 2.319 -4.985 1.00 94.56 109 LEU A O 1
ATOM 895 N N . TRP A 1 110 ? -2.532 3.137 -6.765 1.00 94.44 110 TRP A N 1
ATOM 896 C CA . TRP A 1 110 ? -3.469 2.610 -7.755 1.00 94.44 110 TRP A CA 1
ATOM 897 C C . TRP A 1 110 ? -3.468 1.080 -7.721 1.00 94.44 110 TRP A C 1
ATOM 899 O O . TRP A 1 110 ? -4.530 0.470 -7.633 1.00 94.44 110 TRP A O 1
ATOM 909 N N . VAL A 1 111 ? -2.285 0.458 -7.719 1.00 96.00 111 VAL A N 1
ATOM 910 C CA . VAL A 1 111 ? -2.139 -1.005 -7.637 1.00 96.00 111 VAL A CA 1
ATOM 911 C C . VAL A 1 111 ? -2.705 -1.533 -6.320 1.00 96.00 111 VAL A C 1
ATOM 913 O O . VAL A 1 111 ? -3.504 -2.466 -6.317 1.00 96.00 111 VAL A O 1
ATOM 916 N N . LEU A 1 112 ? -2.373 -0.894 -5.197 1.00 95.75 112 LEU A N 1
ATOM 917 C CA . LEU A 1 112 ? -2.934 -1.217 -3.885 1.00 95.75 112 LEU A CA 1
ATOM 918 C C . LEU A 1 112 ? -4.464 -1.226 -3.900 1.00 95.75 112 LEU A C 1
ATOM 920 O O . LEU A 1 112 ? -5.090 -2.184 -3.438 1.00 95.75 112 LEU A O 1
ATOM 924 N N . TRP A 1 113 ? -5.069 -0.179 -4.453 1.00 95.06 113 TRP A N 1
ATOM 925 C CA . TRP A 1 113 ? -6.515 -0.058 -4.527 1.00 95.06 113 TRP A CA 1
ATOM 926 C C . TRP A 1 113 ? -7.137 -1.076 -5.482 1.00 95.06 113 TRP A C 1
ATOM 928 O O . TRP A 1 113 ? -7.933 -1.908 -5.053 1.00 95.06 113 TRP A O 1
ATOM 938 N N . TYR A 1 114 ? -6.759 -1.054 -6.756 1.00 95.19 114 TYR A N 1
ATOM 939 C CA . TYR A 1 114 ? -7.457 -1.792 -7.806 1.00 95.19 114 TYR A CA 1
ATOM 940 C C . TYR A 1 114 ? -7.014 -3.245 -7.972 1.00 95.19 114 TYR A C 1
ATOM 942 O O . TYR A 1 114 ? -7.661 -3.982 -8.707 1.00 95.19 114 TYR A O 1
ATOM 950 N N . GLU A 1 115 ? -5.936 -3.685 -7.332 1.00 95.62 115 GLU A N 1
ATOM 951 C CA . GLU A 1 115 ? -5.472 -5.073 -7.457 1.00 95.62 115 GLU A CA 1
ATOM 952 C C . GLU A 1 115 ? -5.632 -5.846 -6.146 1.00 95.62 115 GLU A C 1
ATOM 954 O O . GLU A 1 115 ? -5.897 -7.046 -6.179 1.00 95.62 115 GLU A O 1
ATOM 959 N N . PHE A 1 116 ? -5.554 -5.172 -4.991 1.00 95.06 116 PHE A N 1
ATOM 960 C CA . PHE A 1 116 ? -5.610 -5.846 -3.688 1.00 95.06 116 PHE A CA 1
ATOM 961 C C . PHE A 1 116 ? -6.844 -5.498 -2.847 1.00 95.06 116 PHE A C 1
ATOM 963 O O . PHE A 1 116 ? -7.417 -6.390 -2.227 1.00 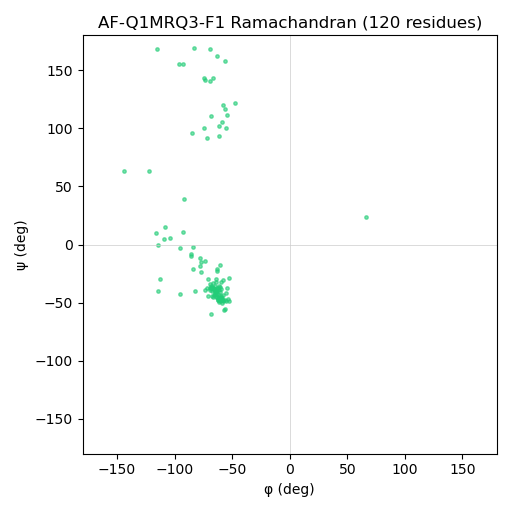95.06 116 PHE A O 1
ATOM 970 N N . MET A 1 117 ? -7.287 -4.237 -2.820 1.00 94.81 117 MET A N 1
ATOM 971 C CA . MET A 1 117 ? -8.349 -3.794 -1.901 1.00 94.81 117 MET A CA 1
ATOM 972 C C . MET A 1 117 ? -9.761 -3.800 -2.509 1.00 94.81 117 MET A C 1
ATOM 974 O O . MET A 1 117 ? -10.742 -4.180 -1.860 1.00 94.81 117 MET A O 1
ATOM 978 N N . ALA A 1 118 ? -9.889 -3.339 -3.750 1.00 91.31 118 ALA A N 1
ATOM 979 C CA . ALA A 1 118 ? -11.152 -3.095 -4.436 1.00 91.31 118 ALA A CA 1
ATOM 980 C C . ALA A 1 118 ? -11.056 -3.433 -5.940 1.00 91.31 118 ALA A C 1
ATOM 982 O O . ALA A 1 118 ? -11.253 -2.571 -6.794 1.00 91.31 118 ALA A O 1
ATOM 983 N N . PRO A 1 119 ? -10.806 -4.702 -6.308 1.00 78.00 119 PRO A N 1
ATOM 984 C CA . PRO A 1 119 ? -10.553 -5.070 -7.703 1.00 78.00 119 PRO A CA 1
ATOM 985 C C . PRO A 1 119 ? -11.723 -4.836 -8.667 1.00 78.00 119 PRO A C 1
ATOM 987 O O . PRO A 1 119 ? -11.509 -4.672 -9.864 1.00 78.00 119 PRO A O 1
ATOM 990 N N . ASN A 1 120 ? -12.950 -4.750 -8.150 1.00 82.31 120 ASN A N 1
ATOM 991 C CA . ASN A 1 120 ? -14.164 -4.561 -8.949 1.00 82.31 120 ASN A CA 1
ATOM 992 C C . ASN A 1 120 ? -14.567 -3.087 -9.127 1.00 82.31 120 ASN A C 1
ATOM 994 O O . ASN A 1 120 ? -15.686 -2.821 -9.550 1.00 82.31 120 ASN A O 1
ATOM 998 N N . THR A 1 121 ? -13.710 -2.132 -8.749 1.00 75.38 121 THR A N 1
ATOM 999 C CA . THR A 1 121 ? -13.989 -0.695 -8.927 1.00 75.38 121 THR A CA 1
ATOM 1000 C C . THR A 1 121 ? -13.219 -0.063 -10.087 1.00 75.38 121 THR A C 1
ATOM 1002 O O . THR A 1 121 ? -13.256 1.158 -10.197 1.00 75.38 121 THR A O 1
ATOM 1005 N N . LYS A 1 122 ? -12.490 -0.872 -10.876 1.00 62.25 122 LYS A N 1
ATOM 1006 C CA . LYS A 1 122 ? -11.714 -0.432 -12.050 1.00 62.25 122 LYS A CA 1
ATOM 1007 C C . LYS A 1 122 ? -12.576 0.277 -13.090 1.00 62.25 122 LYS A C 1
ATOM 1009 O O . LYS A 1 122 ? -13.751 -0.121 -13.246 1.00 62.25 122 LYS A O 1
#